Protein AF-A0A8X6FQ55-F1 (afdb_monomer)

Radius of gyration: 15.98 Å; Cα contacts (8 Å, |Δi|>4): 87; chains: 1; bounding box: 44×25×38 Å

Foldseek 3Di:
DPPPPDDDDFDWDWDWDFDDDPNDTQTDIATDGPPDDPDDGDDDPVNCVSQQKDDDPPVQWIDHVVCPPDIDGNDDPDPVVVPD

InterPro domains:
  IPR021109 Aspartic peptidase domain superfamily [G3DSA:2.40.70.10] (1-78)

Structure (mmCIF, N/CA/C/O backbone):
data_AF-A0A8X6FQ55-F1
#
_entry.id   AF-A0A8X6FQ55-F1
#
loop_
_atom_site.group_PDB
_atom_site.id
_atom_site.type_symbol
_atom_site.label_atom_id
_atom_site.label_alt_id
_atom_site.label_comp_id
_atom_site.label_asym_id
_atom_site.label_entity_id
_atom_site.label_seq_id
_atom_site.pdbx_PDB_ins_code
_atom_site.Cartn_x
_atom_site.Cartn_y
_atom_site.Cartn_z
_atom_site.occupancy
_atom_site.B_iso_or_equiv
_atom_site.auth_seq_id
_atom_site.auth_comp_id
_atom_site.auth_asym_id
_atom_site.auth_atom_id
_atom_site.pdbx_PDB_model_num
ATOM 1 N N . MET A 1 1 ? -2.172 -9.091 12.468 1.00 46.16 1 MET A N 1
ATOM 2 C CA . MET A 1 1 ? -0.960 -9.529 13.189 1.00 46.16 1 MET A CA 1
ATOM 3 C C . MET A 1 1 ? -0.084 -8.292 13.312 1.00 46.16 1 MET A C 1
ATOM 5 O O . MET A 1 1 ? 0.321 -7.773 12.281 1.00 46.16 1 MET A O 1
ATOM 9 N N . MET A 1 2 ? 0.077 -7.731 14.512 1.00 58.47 2 MET A N 1
ATOM 10 C CA . MET A 1 2 ? 1.099 -6.703 14.735 1.00 58.47 2 MET A CA 1
ATOM 11 C C . MET A 1 2 ? 2.439 -7.433 14.889 1.00 58.47 2 MET A C 1
ATOM 13 O O . MET A 1 2 ? 2.484 -8.552 15.398 1.00 58.47 2 MET A O 1
ATOM 17 N N . ALA A 1 3 ? 3.497 -6.884 14.298 1.00 65.81 3 ALA A N 1
ATOM 18 C CA . ALA A 1 3 ? 4.755 -7.590 14.032 1.00 65.81 3 ALA A CA 1
ATOM 19 C C . ALA A 1 3 ? 5.628 -7.836 15.284 1.00 65.81 3 ALA A C 1
ATOM 21 O O . ALA A 1 3 ? 6.790 -8.209 15.160 1.00 65.81 3 ALA A O 1
ATOM 22 N N . ASP A 1 4 ? 5.076 -7.625 16.479 1.00 71.88 4 ASP A N 1
ATOM 23 C CA . ASP A 1 4 ? 5.711 -7.819 17.784 1.00 71.88 4 ASP A CA 1
ATOM 24 C C . ASP A 1 4 ? 5.456 -9.216 18.382 1.00 71.88 4 ASP A C 1
ATOM 26 O O . ASP A 1 4 ? 6.040 -9.574 19.402 1.00 71.88 4 ASP A O 1
ATOM 30 N N . GLY A 1 5 ? 4.591 -10.023 17.758 1.00 60.00 5 GLY A N 1
ATOM 31 C CA . GLY A 1 5 ? 4.233 -11.358 18.247 1.00 60.00 5 GLY A CA 1
ATOM 32 C C . GLY A 1 5 ? 3.284 -11.344 19.450 1.00 60.00 5 GLY A C 1
ATOM 33 O O . GLY A 1 5 ? 2.892 -12.412 19.930 1.00 60.00 5 GLY A O 1
ATOM 34 N N . ILE A 1 6 ? 2.856 -10.163 19.906 1.00 68.19 6 ILE A N 1
ATOM 35 C CA . ILE A 1 6 ? 1.875 -10.021 20.975 1.00 68.19 6 ILE A CA 1
ATOM 36 C C . ILE A 1 6 ? 0.488 -10.151 20.347 1.00 68.19 6 ILE A C 1
ATOM 38 O O . ILE A 1 6 ? 0.084 -9.405 19.454 1.00 68.19 6 ILE A O 1
ATOM 42 N N . ARG A 1 7 ? -0.274 -11.145 20.805 1.00 68.06 7 ARG A N 1
ATOM 43 C CA . ARG A 1 7 ? -1.659 -11.322 20.366 1.00 68.06 7 ARG A CA 1
ATOM 44 C C . ARG A 1 7 ? -2.545 -10.366 21.148 1.00 68.06 7 ARG A C 1
ATOM 46 O O . ARG A 1 7 ? -2.907 -10.647 22.284 1.00 68.06 7 ARG A O 1
ATOM 53 N N . GLN A 1 8 ? -2.897 -9.255 20.518 1.00 74.19 8 GLN A N 1
ATOM 54 C CA . GLN A 1 8 ? -3.950 -8.368 20.995 1.00 74.19 8 GLN A CA 1
ATOM 55 C C . GLN A 1 8 ? -5.176 -8.508 20.096 1.00 74.19 8 GLN A C 1
ATOM 57 O O . GLN A 1 8 ? -5.071 -8.471 18.867 1.00 74.19 8 GLN A O 1
ATOM 62 N N . THR A 1 9 ? -6.339 -8.684 20.716 1.00 80.69 9 THR A N 1
ATOM 63 C CA . THR A 1 9 ? -7.627 -8.587 20.029 1.00 80.69 9 THR A CA 1
ATOM 64 C C . THR A 1 9 ? -8.022 -7.120 20.014 1.00 80.69 9 THR A C 1
ATOM 66 O O . THR A 1 9 ? -8.257 -6.542 21.069 1.00 80.69 9 THR A O 1
ATOM 69 N N . ILE A 1 10 ? -8.073 -6.524 18.826 1.00 82.44 10 ILE A N 1
ATOM 70 C CA . ILE A 1 10 ? -8.430 -5.118 18.632 1.00 82.44 10 ILE A CA 1
ATOM 71 C C . ILE A 1 10 ? -9.673 -5.076 17.749 1.00 82.44 10 ILE A C 1
ATOM 73 O O . ILE A 1 10 ? -9.711 -5.726 16.701 1.00 82.44 10 ILE A O 1
ATOM 77 N N . THR A 1 11 ? -10.680 -4.304 18.151 1.00 88.31 11 THR A N 1
ATOM 78 C CA . THR A 1 11 ? -11.830 -4.016 17.290 1.00 88.31 11 THR A CA 1
ATOM 79 C C . THR A 1 11 ? -11.389 -3.063 16.184 1.00 88.31 11 THR A C 1
ATOM 81 O O . THR A 1 11 ? -11.005 -1.925 16.448 1.00 88.31 11 THR A O 1
ATOM 84 N N . ALA A 1 12 ? -11.445 -3.531 14.940 1.00 90.19 12 ALA A N 1
ATOM 85 C CA . ALA A 1 12 ? -11.174 -2.722 13.761 1.00 90.19 12 ALA A CA 1
ATOM 86 C C . ALA A 1 12 ? -12.487 -2.330 13.077 1.00 90.19 12 ALA A C 1
ATOM 88 O O . ALA A 1 12 ? -13.399 -3.148 12.950 1.00 90.19 12 ALA A O 1
ATOM 89 N N . LEU A 1 13 ? -12.565 -1.089 12.607 1.00 93.25 13 LEU A N 1
ATOM 90 C CA . LEU A 1 13 ? -13.627 -0.630 11.715 1.00 93.25 13 LEU A CA 1
ATOM 91 C C . LEU A 1 13 ? -13.127 -0.708 10.273 1.00 93.25 13 LEU A C 1
ATOM 93 O O . LEU A 1 13 ? -11.936 -0.534 10.021 1.00 93.25 13 LEU A O 1
ATOM 97 N N . ARG A 1 14 ? -14.028 -0.943 9.320 1.00 94.44 14 ARG A N 1
ATOM 98 C CA . ARG A 1 14 ? -13.704 -0.992 7.889 1.00 94.44 14 ARG A CA 1
ATOM 99 C C . ARG A 1 14 ? -14.447 0.121 7.174 1.00 94.44 14 ARG A C 1
ATOM 101 O O . ARG A 1 14 ? -15.632 0.330 7.426 1.00 94.44 14 ARG A O 1
ATOM 108 N N . THR A 1 15 ? -13.753 0.841 6.309 1.00 95.56 15 THR A N 1
ATOM 109 C CA . THR A 1 15 ? -14.360 1.878 5.471 1.00 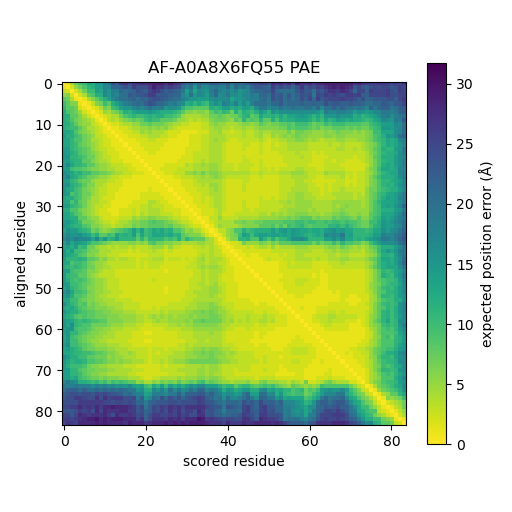95.56 15 THR A CA 1
ATOM 110 C C . THR A 1 15 ? -13.561 2.046 4.187 1.00 95.56 15 THR A C 1
ATOM 112 O O . THR A 1 15 ? -12.419 1.597 4.110 1.00 95.56 15 THR A O 1
ATOM 115 N N . VAL A 1 16 ? -14.149 2.699 3.189 1.00 95.12 16 VAL A N 1
ATOM 116 C CA . VAL A 1 16 ? -13.460 3.098 1.959 1.00 95.12 16 VAL A CA 1
ATOM 117 C C . VAL A 1 16 ? -13.102 4.575 2.061 1.00 95.12 16 VAL A C 1
ATOM 119 O O . VAL A 1 16 ? -13.942 5.397 2.424 1.00 95.12 16 VAL A O 1
ATOM 122 N N . VAL A 1 17 ? -11.850 4.905 1.756 1.00 93.44 17 VAL A N 1
ATOM 123 C CA . VAL A 1 17 ? -11.346 6.281 1.706 1.00 93.44 17 VAL A CA 1
ATOM 124 C C . VAL A 1 17 ? -10.664 6.541 0.373 1.00 93.44 17 VAL A C 1
ATOM 126 O O . VAL A 1 17 ? -10.005 5.665 -0.183 1.00 93.44 17 VAL A O 1
ATOM 129 N N . ASP A 1 18 ? -10.779 7.768 -0.117 1.00 95.44 18 ASP A N 1
ATOM 130 C CA . ASP A 1 18 ? -10.060 8.202 -1.307 1.00 95.44 18 ASP A CA 1
ATOM 131 C C . ASP A 1 18 ? -8.623 8.572 -0.940 1.00 95.44 18 ASP A C 1
ATOM 133 O O . ASP A 1 18 ? -8.376 9.544 -0.219 1.00 95.44 18 ASP A O 1
ATOM 137 N N . LEU A 1 19 ? -7.659 7.794 -1.439 1.00 93.94 19 LEU A N 1
ATOM 138 C CA . LEU A 1 19 ? -6.241 8.108 -1.298 1.00 93.94 19 LEU A CA 1
ATOM 139 C C . LEU A 1 19 ? -5.752 8.894 -2.512 1.00 93.94 19 LEU A C 1
ATOM 141 O O . LEU A 1 19 ? -5.866 8.443 -3.651 1.00 93.94 19 LEU A O 1
ATOM 145 N N . TYR A 1 20 ? -5.173 10.063 -2.249 1.00 94.56 20 TYR A N 1
ATOM 146 C CA . TYR A 1 20 ? -4.627 10.959 -3.262 1.00 94.56 20 TYR A CA 1
ATOM 147 C C . TYR A 1 20 ? -3.120 10.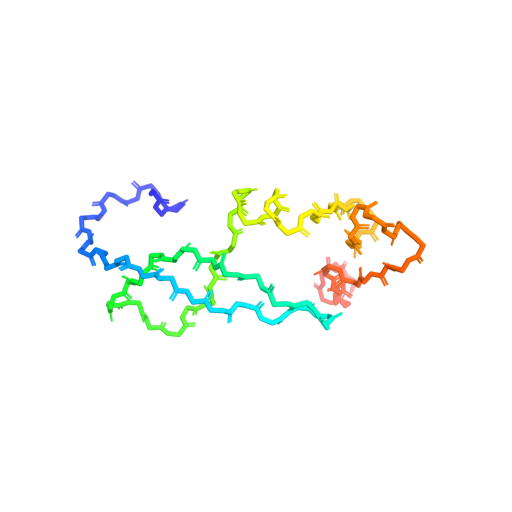748 -3.361 1.00 94.56 20 TYR A C 1
ATOM 149 O O . TYR A 1 20 ? -2.383 11.079 -2.431 1.00 94.56 20 TYR A O 1
ATOM 157 N N . ILE A 1 21 ? -2.653 10.203 -4.483 1.00 92.88 21 ILE A N 1
ATOM 158 C CA . ILE A 1 21 ? -1.229 9.946 -4.720 1.00 92.88 21 ILE A CA 1
ATOM 159 C C . ILE A 1 21 ? -0.853 10.481 -6.089 1.00 92.88 21 ILE A C 1
ATOM 161 O O . ILE A 1 21 ? -1.323 9.981 -7.108 1.00 92.88 21 ILE A O 1
ATO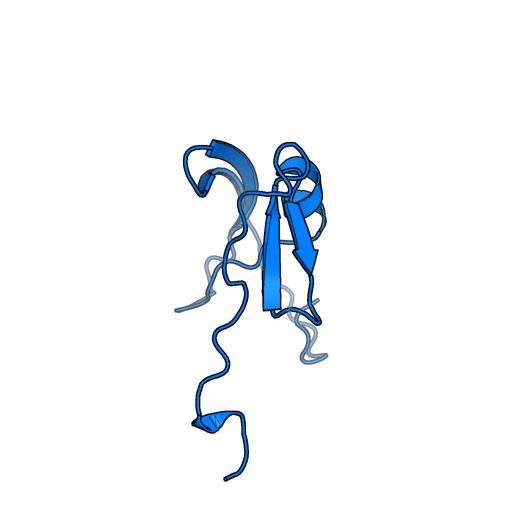M 165 N N . GLU A 1 22 ? 0.027 11.482 -6.111 1.00 93.38 22 GLU A N 1
ATOM 166 C CA . GLU A 1 22 ? 0.699 11.936 -7.333 1.00 93.38 22 GLU A CA 1
ATOM 167 C C . GLU A 1 22 ? -0.247 12.277 -8.504 1.00 93.38 22 GLU A C 1
ATOM 169 O O . GLU A 1 22 ? 0.072 12.069 -9.676 1.00 93.38 22 GLU A O 1
ATOM 174 N N . GLY A 1 23 ? -1.425 12.821 -8.177 1.00 91.25 23 GLY A N 1
ATOM 175 C CA . GLY A 1 23 ? -2.460 13.211 -9.141 1.00 91.25 23 GLY A CA 1
ATOM 176 C C . GLY A 1 23 ? -3.495 12.126 -9.456 1.00 91.25 23 GLY A C 1
ATOM 177 O O . GLY A 1 23 ? -4.396 12.378 -10.251 1.00 91.25 23 GLY A O 1
ATOM 178 N N . LYS A 1 24 ? -3.405 10.945 -8.834 1.00 92.00 24 LYS A N 1
ATOM 179 C CA . LYS A 1 24 ? -4.438 9.902 -8.888 1.00 92.00 24 LYS A CA 1
ATOM 180 C C . LYS A 1 24 ? -5.270 9.875 -7.612 1.00 92.00 24 LYS A C 1
ATOM 182 O O . LYS A 1 24 ? -4.755 10.156 -6.530 1.00 92.00 24 LYS A O 1
ATOM 187 N N . VAL A 1 25 ? -6.527 9.464 -7.756 1.00 95.44 25 VAL A N 1
ATOM 188 C CA . VAL A 1 25 ? -7.433 9.131 -6.651 1.00 95.44 25 VAL A CA 1
ATOM 189 C C . VAL A 1 25 ? -7.677 7.630 -6.680 1.00 95.44 25 VAL A C 1
ATOM 191 O O . VAL A 1 25 ? -8.073 7.093 -7.714 1.00 95.44 25 VAL A O 1
ATOM 194 N N . ILE A 1 26 ? -7.401 6.955 -5.569 1.00 93.88 26 ILE A N 1
ATOM 195 C CA . ILE A 1 26 ? -7.509 5.500 -5.452 1.00 93.88 26 ILE A CA 1
ATOM 196 C C . ILE A 1 26 ? -8.438 5.192 -4.272 1.00 93.88 26 ILE A C 1
ATOM 198 O O . ILE A 1 26 ? -7.995 5.273 -3.119 1.00 93.88 26 ILE A O 1
ATOM 202 N N . PRO A 1 27 ? -9.713 4.847 -4.531 1.00 94.81 27 PRO A N 1
ATOM 203 C CA . PRO A 1 27 ? -10.624 4.380 -3.496 1.00 94.81 27 PRO A CA 1
ATOM 204 C C . PRO A 1 27 ? -10.043 3.125 -2.853 1.00 94.81 27 PRO A C 1
ATOM 206 O O . PRO A 1 27 ? -9.831 2.109 -3.515 1.00 94.81 27 PRO A O 1
ATOM 209 N N . THR A 1 28 ? -9.730 3.218 -1.569 1.00 94.62 28 THR A N 1
ATOM 210 C CA . THR A 1 28 ? -9.001 2.185 -0.841 1.00 94.62 28 THR A CA 1
ATOM 211 C C . THR A 1 28 ? -9.775 1.818 0.398 1.00 94.62 28 THR A C 1
ATOM 213 O O . THR A 1 28 ? -10.138 2.666 1.211 1.00 94.62 28 THR A O 1
ATOM 216 N N . GLU A 1 29 ? -10.011 0.530 0.554 1.00 93.44 29 GLU A N 1
ATOM 217 C CA . GLU A 1 29 ? -10.560 0.012 1.783 1.00 93.44 29 GLU A CA 1
ATOM 218 C C . GLU A 1 29 ? -9.487 -0.027 2.868 1.00 93.44 29 GLU A C 1
ATOM 220 O O . GLU A 1 29 ? -8.394 -0.555 2.672 1.00 93.44 29 GLU A O 1
ATOM 225 N N . VAL A 1 30 ? -9.799 0.545 4.023 1.00 91.88 30 VAL A N 1
ATOM 226 C CA . VAL A 1 30 ? -8.869 0.674 5.140 1.00 91.88 30 VAL A CA 1
ATOM 227 C C . VAL A 1 30 ? -9.470 0.102 6.411 1.00 91.88 30 VAL A C 1
ATOM 229 O O . VAL A 1 30 ? -10.678 0.176 6.655 1.00 91.88 30 VAL A O 1
ATOM 232 N N . LEU A 1 31 ? -8.589 -0.444 7.247 1.00 91.88 31 LEU A N 1
ATOM 233 C CA . LEU A 1 31 ? -8.907 -0.809 8.618 1.00 91.88 31 LEU A CA 1
ATOM 234 C C . LEU A 1 31 ? -8.555 0.360 9.535 1.00 91.88 31 LEU A C 1
ATOM 236 O O . LEU A 1 31 ? -7.386 0.709 9.699 1.00 91.88 31 LEU A O 1
ATOM 240 N N . VAL A 1 32 ? -9.574 0.957 10.142 1.00 89.69 32 VAL A N 1
ATOM 241 C CA . VAL A 1 32 ? -9.412 1.980 11.172 1.00 89.69 32 VAL A CA 1
ATOM 242 C C . VAL A 1 32 ? -9.302 1.275 12.514 1.00 89.69 32 VAL A C 1
ATOM 244 O O . VAL A 1 32 ? -10.194 0.525 12.908 1.00 89.69 32 VAL A O 1
ATOM 247 N N . LEU A 1 33 ? -8.201 1.526 13.215 1.00 90.88 33 LEU A N 1
ATOM 248 C CA . LEU A 1 33 ? -7.963 1.055 14.574 1.00 90.88 33 LEU A CA 1
ATOM 249 C C . LEU A 1 33 ? -8.214 2.237 15.522 1.00 90.88 33 LEU A C 1
ATOM 251 O O . LEU A 1 33 ? -7.337 3.090 15.634 1.00 90.88 33 LEU A O 1
ATOM 255 N N . PRO A 1 34 ? -9.382 2.348 16.183 1.00 86.75 34 PRO A N 1
ATOM 256 C CA . PRO A 1 34 ? -9.734 3.551 16.947 1.00 86.75 34 PRO A CA 1
ATOM 257 C C . PRO A 1 34 ? -8.778 3.844 18.111 1.00 86.75 34 PRO A C 1
ATOM 259 O O . PRO A 1 34 ? -8.595 4.993 18.501 1.00 86.75 34 PRO A O 1
ATOM 262 N N . GLU A 1 35 ? -8.151 2.801 18.656 1.00 85.38 35 GLU A N 1
ATOM 263 C CA . GLU A 1 35 ? -7.228 2.894 19.791 1.00 85.38 35 GLU A CA 1
ATOM 264 C C . GLU A 1 35 ? -5.783 3.230 19.378 1.00 85.38 35 GLU A C 1
ATOM 266 O O . GLU A 1 35 ? -4.943 3.527 20.231 1.00 85.38 35 GLU A O 1
ATOM 271 N N . ALA A 1 36 ? -5.478 3.222 18.076 1.00 83.06 36 ALA A N 1
ATOM 272 C CA . ALA A 1 36 ? -4.167 3.588 17.554 1.00 83.06 36 ALA A CA 1
ATOM 273 C C . ALA A 1 36 ? -3.903 5.095 17.726 1.00 83.06 36 ALA A C 1
ATOM 275 O O . ALA A 1 36 ? -4.635 5.928 17.194 1.00 83.06 36 ALA A O 1
ATOM 276 N N . LYS A 1 37 ? -2.817 5.464 18.418 1.00 81.50 37 LYS A N 1
ATOM 277 C CA . LYS A 1 37 ? -2.430 6.868 18.642 1.00 81.50 37 LYS A CA 1
ATOM 278 C C . LYS A 1 37 ? -1.139 7.211 17.906 1.00 81.50 37 LYS A C 1
ATOM 280 O O . LYS A 1 37 ? -0.091 6.662 18.215 1.00 81.50 37 LYS A O 1
ATOM 285 N N . GLY A 1 38 ? -1.205 8.178 16.986 1.00 72.31 38 GLY A N 1
ATOM 286 C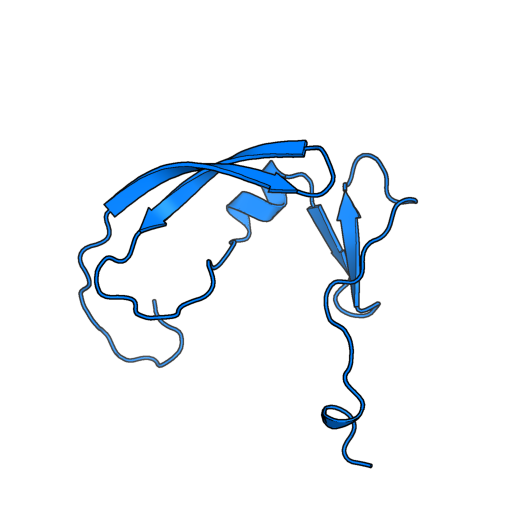 CA . GLY A 1 38 ? -0.023 8.698 16.280 1.00 72.31 38 GLY A CA 1
ATOM 287 C C . GLY A 1 38 ? 0.548 7.764 15.204 1.00 72.31 38 GLY A C 1
ATOM 288 O O . GLY A 1 38 ? 1.685 7.948 14.772 1.00 72.31 38 GLY A O 1
ATOM 289 N N . ASN A 1 39 ? -0.223 6.768 14.765 1.00 74.38 39 ASN A N 1
ATOM 290 C CA . ASN A 1 39 ? 0.238 5.760 13.816 1.00 74.38 39 ASN A CA 1
ATOM 291 C C . ASN A 1 39 ? 0.153 6.292 12.381 1.00 74.38 39 ASN A C 1
ATOM 293 O O . ASN A 1 39 ? -0.834 6.915 11.991 1.00 74.38 39 ASN A O 1
ATOM 297 N N . LYS A 1 40 ? 1.171 6.001 11.568 1.00 81.75 40 LYS A N 1
ATOM 298 C CA . LYS A 1 40 ? 1.076 6.164 10.113 1.00 81.75 40 LYS A CA 1
ATOM 299 C C . LYS A 1 40 ? 0.180 5.064 9.541 1.00 81.75 40 LYS A C 1
ATOM 301 O O . LYS A 1 40 ? 0.234 3.927 10.008 1.00 81.75 40 LYS A O 1
ATOM 306 N N . THR A 1 41 ? -0.603 5.388 8.516 1.00 87.44 41 THR A N 1
ATOM 307 C CA . THR A 1 41 ? -1.383 4.398 7.764 1.00 87.44 41 THR A CA 1
ATOM 308 C C . THR A 1 41 ? -0.447 3.388 7.109 1.00 87.44 41 THR A C 1
ATOM 310 O O . THR A 1 41 ? 0.489 3.770 6.406 1.00 87.44 41 THR A O 1
ATOM 313 N N . LEU A 1 42 ? -0.701 2.100 7.335 1.00 89.31 42 LEU A N 1
ATOM 314 C CA . LEU A 1 42 ? -0.018 1.020 6.634 1.00 89.31 42 LEU A CA 1
ATOM 315 C C . LEU A 1 42 ? -0.768 0.730 5.332 1.00 89.31 42 LEU A C 1
ATOM 317 O O . LEU A 1 42 ? -1.966 0.459 5.364 1.00 89.31 42 LEU A O 1
ATOM 321 N N . LEU A 1 43 ? -0.060 0.769 4.205 1.00 90.56 43 LEU A N 1
ATOM 322 C CA . LEU A 1 43 ? -0.593 0.393 2.897 1.00 90.56 43 LEU A CA 1
ATOM 323 C C . LEU A 1 43 ? -0.038 -0.977 2.514 1.00 90.56 43 LEU A C 1
ATOM 325 O O . LEU A 1 43 ? 1.178 -1.170 2.470 1.00 90.56 43 LEU A O 1
ATOM 329 N N . GLY A 1 44 ? -0.942 -1.929 2.304 1.00 91.06 44 GLY A N 1
ATOM 330 C CA . GLY A 1 44 ? -0.609 -3.312 1.995 1.00 91.06 44 GLY A CA 1
ATOM 331 C C . GLY A 1 44 ? -0.328 -3.555 0.513 1.00 91.06 44 GLY A C 1
ATOM 332 O O . GLY A 1 44 ? -0.390 -2.660 -0.331 1.00 91.06 44 GLY A O 1
ATOM 333 N N . LEU A 1 45 ? -0.025 -4.814 0.196 1.00 91.81 45 LEU A N 1
ATOM 334 C CA . LEU A 1 45 ? 0.178 -5.271 -1.183 1.00 91.81 45 LEU A CA 1
ATOM 335 C C . LEU A 1 45 ? -1.095 -5.154 -2.032 1.00 91.81 45 LEU A C 1
ATOM 337 O O . LEU A 1 45 ? -1.007 -4.945 -3.237 1.00 91.81 45 LEU A O 1
ATOM 341 N N . ASP A 1 46 ? -2.263 -5.270 -1.404 1.00 90.31 46 ASP A N 1
ATOM 342 C CA . ASP A 1 46 ? -3.572 -5.053 -2.018 1.00 90.31 46 ASP A CA 1
ATOM 343 C C . ASP A 1 46 ? -3.704 -3.633 -2.579 1.00 90.31 46 ASP A C 1
ATOM 345 O O . ASP A 1 46 ? -4.034 -3.463 -3.755 1.00 90.31 46 ASP A O 1
ATOM 349 N N . PHE A 1 47 ? -3.351 -2.629 -1.775 1.00 93.25 47 PHE A N 1
ATOM 350 C CA . PHE A 1 47 ? -3.297 -1.240 -2.207 1.00 93.25 47 PHE A CA 1
ATOM 351 C C . PHE A 1 47 ? -2.282 -1.044 -3.336 1.00 93.25 47 PHE A C 1
ATOM 353 O O . PHE A 1 47 ? -2.620 -0.469 -4.369 1.00 93.25 47 PHE A O 1
ATOM 360 N N . LEU A 1 48 ? -1.047 -1.530 -3.162 1.00 94.19 48 LEU A N 1
ATOM 361 C CA . LEU A 1 48 ? 0.009 -1.364 -4.168 1.00 94.19 48 LEU A CA 1
ATOM 362 C C . LEU A 1 48 ? -0.401 -1.963 -5.520 1.00 94.19 48 LEU A C 1
ATOM 364 O O . LEU A 1 48 ? -0.183 -1.336 -6.557 1.00 94.19 48 LEU A O 1
ATOM 368 N N . ASN A 1 49 ? -1.047 -3.130 -5.504 1.00 93.06 49 ASN A N 1
ATOM 369 C CA . ASN A 1 49 ? -1.556 -3.779 -6.704 1.00 93.06 49 ASN A CA 1
ATOM 370 C C . ASN A 1 49 ? -2.696 -2.977 -7.354 1.00 93.06 49 ASN A C 1
ATOM 372 O O . ASN A 1 49 ? -2.644 -2.707 -8.551 1.00 93.06 49 ASN A O 1
ATOM 376 N N . ALA A 1 50 ? -3.690 -2.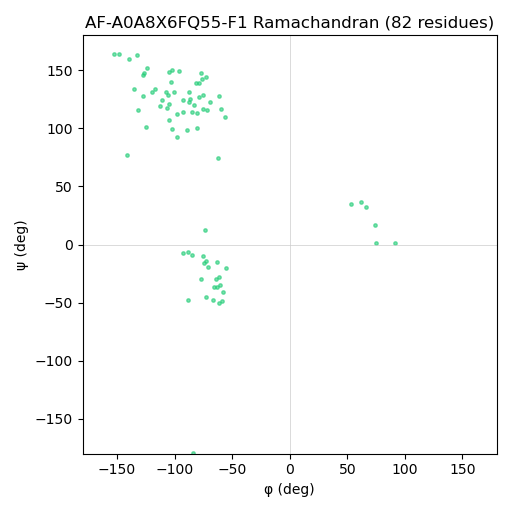535 -6.575 1.00 92.25 50 ALA A N 1
ATOM 377 C CA . ALA A 1 50 ? -4.811 -1.738 -7.084 1.00 92.25 50 ALA A CA 1
ATOM 378 C C . ALA A 1 50 ? -4.362 -0.382 -7.659 1.00 92.25 50 ALA A C 1
ATOM 380 O O . ALA A 1 50 ? -4.882 0.080 -8.673 1.00 92.25 50 ALA A O 1
ATOM 381 N N . ALA A 1 51 ? -3.357 0.236 -7.037 1.00 94.31 51 ALA A N 1
ATOM 382 C CA . ALA A 1 51 ? -2.748 1.485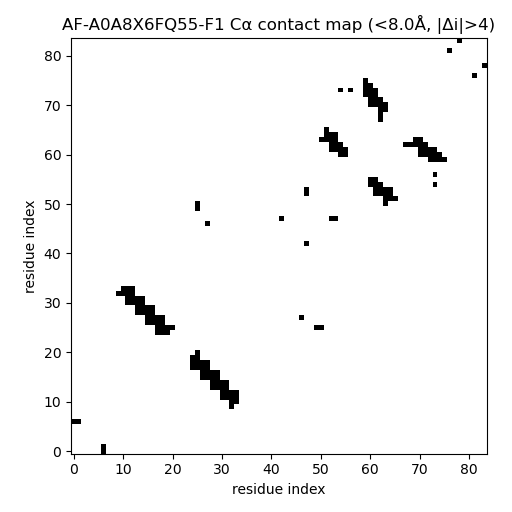 -7.479 1.00 94.31 51 ALA A CA 1
ATOM 383 C C . ALA A 1 51 ? -1.865 1.329 -8.732 1.00 94.31 51 ALA A C 1
ATOM 385 O O . ALA A 1 51 ? -1.453 2.332 -9.327 1.00 94.31 51 ALA A O 1
ATOM 386 N N . GLY A 1 52 ? -1.524 0.088 -9.098 1.00 95.88 52 GLY A N 1
ATOM 387 C CA . GLY A 1 52 ? -0.541 -0.216 -10.129 1.00 95.88 52 GLY A CA 1
ATOM 388 C C . GLY A 1 52 ? 0.850 0.307 -9.773 1.00 95.88 52 GLY A C 1
ATOM 389 O O . GLY A 1 52 ? 1.543 0.802 -10.658 1.00 95.88 52 GLY A O 1
ATOM 390 N N . ILE A 1 53 ? 1.246 0.265 -8.498 1.00 96.38 53 ILE A N 1
ATOM 391 C CA . ILE A 1 53 ? 2.554 0.737 -8.028 1.00 96.38 53 ILE A CA 1
ATOM 392 C C . ILE A 1 53 ? 3.586 -0.384 -8.140 1.00 96.38 53 ILE A C 1
ATOM 394 O O . ILE A 1 53 ? 3.386 -1.494 -7.652 1.00 96.38 53 ILE A O 1
ATOM 398 N N . VAL A 1 54 ? 4.733 -0.055 -8.728 1.00 96.06 54 VAL A N 1
ATOM 399 C CA . VAL A 1 54 ? 5.929 -0.898 -8.743 1.00 96.06 54 VAL A CA 1
ATOM 400 C C . VAL A 1 54 ? 6.949 -0.303 -7.784 1.00 96.06 54 VAL A C 1
ATOM 402 O O . VAL A 1 54 ? 7.271 0.887 -7.856 1.00 96.06 54 VAL A O 1
ATOM 405 N N . LEU A 1 55 ? 7.454 -1.142 -6.883 1.00 94.69 55 LEU A N 1
ATOM 406 C CA . LEU A 1 55 ? 8.423 -0.766 -5.865 1.00 94.69 55 LEU A CA 1
ATOM 407 C C . LEU A 1 55 ? 9.807 -1.314 -6.219 1.00 94.69 55 LEU A C 1
ATOM 409 O O . LEU A 1 55 ? 10.005 -2.527 -6.251 1.00 94.69 55 LEU A O 1
ATOM 413 N N . ASP A 1 56 ? 10.772 -0.423 -6.427 1.00 92.44 56 ASP A N 1
ATOM 414 C CA . ASP A 1 56 ? 12.188 -0.764 -6.521 1.00 92.44 56 ASP A CA 1
ATOM 415 C C . ASP A 1 56 ? 12.849 -0.511 -5.161 1.00 92.44 56 ASP A C 1
ATOM 417 O O . ASP A 1 56 ? 13.287 0.597 -4.829 1.00 92.44 56 ASP A O 1
ATOM 421 N N . VAL A 1 57 ? 12.896 -1.567 -4.350 1.00 89.94 57 VAL A N 1
ATOM 422 C CA . VAL A 1 57 ? 13.474 -1.513 -3.002 1.00 89.94 57 VAL A CA 1
ATOM 423 C C . VAL A 1 57 ? 14.978 -1.252 -3.057 1.00 89.94 57 VAL A C 1
ATOM 425 O O . VAL A 1 57 ? 15.493 -0.520 -2.217 1.00 89.94 57 VAL A O 1
ATOM 428 N N . GLN A 1 58 ? 15.690 -1.805 -4.042 1.00 87.19 58 GLN A N 1
ATOM 429 C CA . GLN A 1 58 ? 17.140 -1.640 -4.145 1.00 87.19 58 GLN A CA 1
ATOM 430 C C . GLN A 1 58 ? 17.504 -0.219 -4.585 1.00 87.19 58 GLN A C 1
ATOM 432 O O . GLN A 1 58 ? 18.387 0.406 -3.993 1.00 87.19 58 GLN A O 1
ATOM 437 N N . GLY A 1 59 ? 16.809 0.301 -5.597 1.00 89.56 59 GLY A N 1
ATOM 438 C CA . GLY A 1 59 ? 16.991 1.661 -6.095 1.00 89.56 59 GLY A CA 1
ATOM 439 C C . GLY A 1 59 ? 16.387 2.739 -5.195 1.00 89.56 59 GLY A C 1
ATOM 440 O O . GLY A 1 59 ? 16.656 3.921 -5.411 1.00 89.56 59 GLY A O 1
ATOM 441 N N . GLY A 1 60 ? 15.593 2.359 -4.187 1.00 91.81 60 GLY A N 1
ATOM 442 C CA . GLY A 1 60 ? 14.940 3.288 -3.263 1.00 91.81 60 GLY A CA 1
ATOM 443 C C . GLY A 1 60 ? 13.891 4.156 -3.952 1.00 91.81 60 GLY A C 1
ATOM 444 O O . GLY A 1 60 ? 13.700 5.321 -3.586 1.00 91.81 60 GLY A O 1
ATOM 445 N N . LYS A 1 61 ? 13.227 3.608 -4.971 1.00 94.75 61 LYS A N 1
ATOM 446 C CA . LYS A 1 61 ? 12.277 4.328 -5.816 1.00 94.75 61 LYS A CA 1
ATOM 447 C C . LYS A 1 61 ? 10.990 3.546 -5.998 1.00 94.75 61 LYS A C 1
ATOM 449 O O . LYS A 1 61 ? 10.928 2.340 -5.790 1.00 94.75 61 LYS A O 1
ATOM 454 N N . TRP A 1 62 ? 9.959 4.246 -6.432 1.00 96.06 62 TRP A N 1
ATOM 455 C CA . TRP A 1 62 ? 8.733 3.632 -6.909 1.00 96.06 62 TRP A CA 1
ATOM 456 C C . TRP A 1 62 ? 8.225 4.376 -8.141 1.00 96.06 62 TRP A C 1
ATOM 458 O O . TRP A 1 62 ? 8.606 5.522 -8.396 1.00 96.06 62 TRP A O 1
ATOM 468 N N . HIS A 1 63 ? 7.389 3.717 -8.929 1.00 96.88 63 HIS A N 1
ATOM 469 C CA . HIS A 1 63 ? 6.708 4.332 -10.062 1.00 96.88 63 HIS A CA 1
ATOM 470 C C . HIS A 1 63 ? 5.341 3.688 -10.264 1.00 96.88 63 HIS A C 1
ATOM 472 O O . HIS A 1 63 ? 5.073 2.591 -9.771 1.00 96.88 63 HIS A O 1
ATOM 478 N N . PHE A 1 64 ? 4.478 4.353 -11.025 1.00 97.00 64 PHE A N 1
ATOM 479 C CA . PHE A 1 64 ? 3.294 3.689 -11.545 1.00 97.00 64 PHE A CA 1
ATOM 480 C C . PHE A 1 64 ? 3.670 2.782 -12.718 1.00 97.00 64 PHE A C 1
ATOM 482 O O . PHE A 1 64 ? 4.534 3.115 -13.535 1.00 97.00 64 PHE A O 1
ATOM 489 N N . SER A 1 65 ? 3.024 1.628 -12.804 1.00 96.56 65 SER A N 1
ATOM 490 C CA . SER A 1 65 ? 3.233 0.627 -13.850 1.00 96.56 65 SER A CA 1
ATOM 491 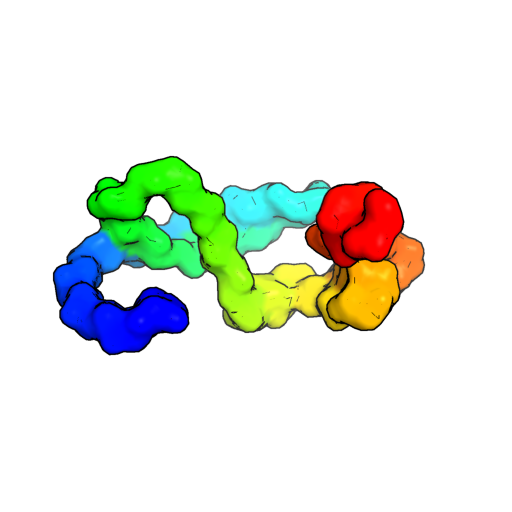C C . SER A 1 65 ? 2.938 1.179 -15.244 1.00 96.56 65 SER A C 1
ATOM 493 O O . SER A 1 65 ? 3.676 0.863 -16.175 1.00 96.56 65 SER A O 1
ATOM 495 N N . GLU A 1 66 ? 1.949 2.070 -15.395 1.00 96.31 66 GLU A N 1
ATOM 496 C CA . GLU A 1 66 ? 1.640 2.671 -16.698 1.00 96.31 66 GLU A CA 1
ATOM 497 C C . GLU A 1 66 ? 2.655 3.733 -17.154 1.00 96.31 66 GLU A C 1
ATOM 499 O O . GLU A 1 66 ? 2.692 4.079 -18.335 1.00 96.31 66 GLU A O 1
ATOM 504 N N . ASN A 1 67 ? 3.496 4.252 -16.249 1.00 95.50 67 ASN A N 1
ATOM 505 C CA . ASN A 1 67 ? 4.548 5.207 -16.600 1.00 95.50 67 ASN A CA 1
ATOM 506 C C . ASN A 1 67 ? 5.853 4.976 -15.813 1.00 95.50 67 ASN A C 1
ATOM 508 O O . ASN A 1 67 ? 6.194 5.765 -14.925 1.00 95.50 67 ASN A O 1
ATOM 512 N N . PRO A 1 68 ? 6.655 3.959 -16.186 1.00 95.75 68 PRO A N 1
ATOM 513 C CA . PRO A 1 68 ? 7.908 3.635 -15.498 1.00 95.75 68 PRO A CA 1
ATOM 514 C C . PRO A 1 68 ? 8.990 4.722 -15.557 1.00 95.75 68 PRO A C 1
ATOM 516 O O . PRO A 1 68 ? 9.966 4.679 -14.804 1.00 95.75 68 PRO A O 1
ATOM 519 N N . ARG A 1 69 ? 8.845 5.704 -16.459 1.00 96.44 69 ARG A N 1
ATOM 520 C CA . ARG A 1 69 ? 9.799 6.814 -16.609 1.00 96.44 69 ARG A CA 1
ATOM 521 C C . ARG A 1 69 ? 9.634 7.870 -15.519 1.00 96.44 69 ARG A C 1
ATOM 523 O O . ARG A 1 69 ? 10.614 8.521 -15.165 1.00 96.44 69 ARG A O 1
ATOM 530 N N . LYS A 1 70 ? 8.420 8.051 -14.988 1.00 96.31 70 LYS A N 1
ATOM 531 C CA . LYS A 1 70 ? 8.159 8.993 -13.894 1.00 96.31 70 LYS A CA 1
ATOM 532 C C . LYS A 1 70 ? 8.356 8.275 -12.560 1.00 96.31 70 LYS A C 1
ATOM 534 O O . LYS A 1 70 ? 7.483 7.546 -12.102 1.00 96.31 70 LYS A O 1
ATOM 539 N N . GLN A 1 71 ? 9.529 8.474 -11.968 1.00 95.62 71 GLN A N 1
ATOM 540 C CA . GLN A 1 71 ? 9.940 7.808 -10.733 1.00 95.62 71 GLN A CA 1
ATOM 541 C C . GLN A 1 71 ? 9.877 8.752 -9.534 1.00 95.62 71 GLN A C 1
ATOM 543 O O . GLN A 1 71 ? 10.161 9.945 -9.643 1.00 95.62 71 GLN A O 1
ATOM 548 N N . TYR A 1 72 ? 9.583 8.174 -8.379 1.00 94.38 72 TYR A N 1
ATOM 549 C CA . TYR A 1 72 ? 9.455 8.840 -7.092 1.00 94.38 72 TYR A CA 1
ATOM 550 C C . TYR A 1 72 ? 10.396 8.204 -6.074 1.00 94.38 72 TYR A C 1
ATOM 552 O O . TYR A 1 72 ? 10.724 7.024 -6.176 1.00 94.38 72 TYR A O 1
ATOM 560 N N . ILE A 1 73 ? 10.836 8.972 -5.079 1.00 92.88 73 ILE A N 1
ATOM 561 C CA . ILE A 1 73 ? 11.711 8.466 -4.013 1.00 92.88 73 ILE A CA 1
ATOM 562 C C . ILE A 1 73 ? 10.853 7.696 -3.000 1.00 92.88 73 ILE A C 1
ATOM 564 O O . ILE A 1 73 ? 9.866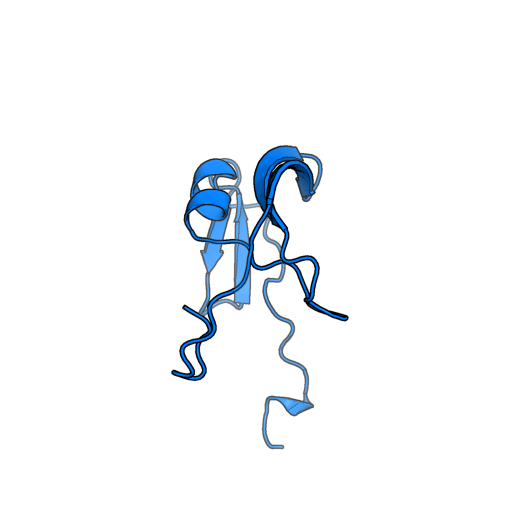 8.235 -2.502 1.00 92.88 73 ILE A O 1
ATOM 568 N N . PHE A 1 74 ? 11.223 6.450 -2.691 1.00 84.62 74 PHE A N 1
ATOM 569 C CA . PHE A 1 74 ? 10.512 5.599 -1.727 1.00 84.62 74 PHE A CA 1
ATOM 570 C C . PHE A 1 74 ? 11.019 5.801 -0.294 1.00 84.62 74 PHE A C 1
ATOM 572 O O . PHE A 1 74 ? 10.233 6.043 0.619 1.00 84.62 74 PHE A O 1
ATOM 579 N N . PHE A 1 75 ? 12.336 5.794 -0.098 1.00 76.31 75 PHE A N 1
ATOM 580 C CA . PHE A 1 75 ? 12.960 6.206 1.156 1.00 76.31 75 PHE A CA 1
ATOM 581 C C . PHE A 1 75 ? 14.151 7.112 0.855 1.00 76.31 75 PHE A C 1
ATOM 583 O O . PHE A 1 75 ? 14.986 6.818 -0.000 1.00 76.31 75 PHE A O 1
ATOM 590 N N . LYS A 1 76 ? 14.250 8.236 1.569 1.00 62.38 76 LYS A N 1
ATOM 591 C CA . LYS A 1 76 ? 15.516 8.964 1.649 1.00 62.38 76 LYS A CA 1
ATOM 592 C C . LYS A 1 76 ? 16.407 8.171 2.593 1.00 62.38 76 LYS A C 1
ATOM 594 O O . LYS A 1 76 ? 16.082 8.089 3.771 1.00 62.38 76 LYS A O 1
ATOM 599 N N . LYS A 1 77 ? 17.531 7.640 2.104 1.00 55.94 77 LYS A N 1
ATOM 600 C CA . LYS A 1 77 ? 18.667 7.372 2.994 1.00 55.94 77 LYS A CA 1
ATOM 601 C C . LYS A 1 77 ? 19.007 8.699 3.663 1.00 55.94 77 LYS A C 1
ATOM 603 O O . LYS A 1 77 ? 19.446 9.634 2.989 1.00 55.94 77 LYS A O 1
ATOM 60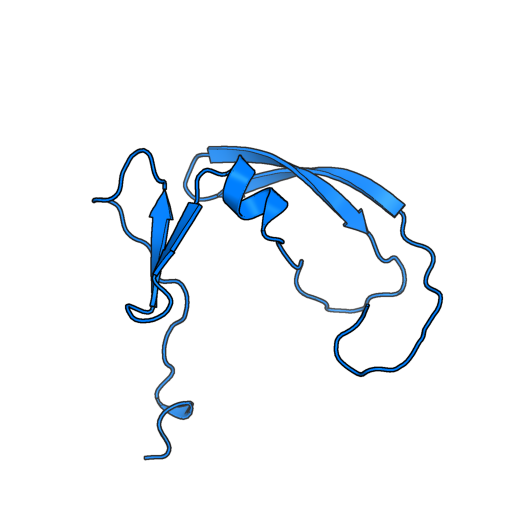8 N N . THR A 1 78 ? 18.744 8.817 4.954 1.00 53.53 78 THR A N 1
ATOM 609 C CA . THR A 1 78 ? 19.331 9.896 5.736 1.00 53.53 78 THR A CA 1
ATOM 610 C C . THR A 1 78 ? 20.782 9.532 6.023 1.00 53.53 78 THR A C 1
ATOM 612 O O . THR A 1 78 ? 21.111 8.361 6.174 1.00 53.53 78 THR A O 1
ATOM 615 N N . LEU A 1 79 ? 21.671 10.526 6.112 1.00 53.56 79 LEU A N 1
ATOM 616 C CA . LEU A 1 79 ? 23.078 10.292 6.473 1.00 53.56 79 LEU A CA 1
ATOM 617 C C . LEU A 1 79 ? 23.226 9.541 7.811 1.00 53.56 79 LEU A C 1
ATOM 619 O O . LEU A 1 79 ? 24.239 8.906 8.025 1.00 53.56 79 LEU A O 1
ATOM 623 N N . LYS A 1 80 ? 22.193 9.546 8.665 1.00 55.66 80 LYS A N 1
ATOM 624 C CA . LYS A 1 80 ? 22.123 8.773 9.915 1.00 55.66 80 LYS A CA 1
ATOM 625 C C . LYS A 1 80 ? 21.963 7.257 9.726 1.00 55.66 80 LYS A C 1
ATOM 627 O O . LYS A 1 80 ? 22.242 6.516 10.656 1.00 55.66 80 LYS A O 1
ATOM 632 N N . ASP A 1 81 ? 21.513 6.804 8.555 1.00 58.16 81 ASP A N 1
ATOM 633 C CA . ASP A 1 81 ? 21.311 5.377 8.242 1.00 58.16 81 ASP A CA 1
ATOM 634 C C . ASP A 1 81 ? 22.587 4.725 7.675 1.00 58.16 81 ASP A C 1
ATOM 636 O O . ASP A 1 81 ? 22.641 3.519 7.431 1.00 58.16 81 ASP A O 1
ATOM 640 N N . LEU A 1 82 ? 23.614 5.541 7.430 1.00 51.75 82 LEU A N 1
ATOM 641 C CA . LEU A 1 82 ? 24.975 5.136 7.123 1.00 51.75 82 LEU A CA 1
ATOM 642 C C . LEU A 1 82 ? 25.752 5.403 8.413 1.00 51.75 82 LEU A C 1
ATOM 644 O O . LEU A 1 82 ? 25.936 6.560 8.751 1.00 51.75 82 LEU A O 1
ATOM 648 N N . ASN A 1 83 ? 26.152 4.376 9.163 1.00 47.22 83 ASN A N 1
ATOM 649 C CA . ASN A 1 83 ? 27.018 4.525 10.342 1.00 47.22 83 ASN A CA 1
ATOM 650 C C . ASN A 1 83 ? 28.399 5.105 9.937 1.00 47.22 83 ASN A C 1
ATOM 652 O O . ASN A 1 83 ? 29.384 4.370 9.867 1.00 47.22 83 ASN A O 1
ATOM 656 N N . ILE A 1 84 ? 28.455 6.404 9.634 1.00 47.44 84 ILE A N 1
ATOM 657 C CA . ILE A 1 84 ? 29.653 7.222 9.410 1.00 47.44 84 ILE A CA 1
ATOM 658 C C . ILE A 1 84 ? 29.567 8.421 10.350 1.00 47.44 84 ILE A C 1
ATOM 660 O O . ILE A 1 84 ? 28.487 9.057 10.385 1.00 47.44 84 ILE A O 1
#

Organism: Trichonephila clavata (NCBI:txid2740835)

pLDDT: mean 84.69, std 14.45, range [46.16, 97.0]

Mean predicted aligned error: 8.04 Å

Nearest PDB structures (foldseek):
  6mn0-assembly1_B  TM=5.136E-01  e=8.404E+00  uncultured bacterium
  4rnd-assembly1_C  TM=3.598E-01  e=6.532E+00  Saccharomyces cerevisiae S288C
  4p57-assembly1_B  TM=2.862E-01  e=9.532E+00  Homo sapiens

Secondary structure (DSSP, 8-state):
--TTS-------EEEEEEEEETTEEEEEEEEE-TT--SPPPP--HHHHHHTTEEEETTTTEEEETT-TTSEEES----GGGS--

Solvent-accessible surface area (backbone atoms only — not comparable to full-atom values): 5677 Å² total; per-residue (Å²): 133,62,97,81,77,64,90,73,93,73,81,66,46,78,49,75,44,78,44,80,54,99,91,43,78,44,82,36,79,43,76,46,52,84,85,65,77,91,69,79,87,84,80,53,71,68,52,35,56,76,68,38,50,44,78,39,77,88,80,30,27,30,26,39,66,95,42,70,84,60,68,44,80,67,57,81,83,49,74,82,80,45,98,118

Sequence (84 aa):
MMADGIRQTITALRTVVDLYIEGKVIPTEVLVLPEAKGNKTLLGLDFLNAAGIVLDVQGGKWHFSENPRKQYIFFKKTLKDLNI